Protein AF-A0A955QYU5-F1 (afdb_monomer)

pLDDT: mean 76.97, std 21.73, range [32.56, 98.56]

Solvent-accessible surface area (backbone atoms only — not comparable to full-atom values): 8610 Å² total; per-residue (Å²): 143,83,90,78,89,80,79,87,48,72,66,63,60,55,55,61,63,73,71,55,63,84,80,78,74,77,80,77,75,72,89,66,67,78,68,66,88,63,81,79,66,68,86,50,96,47,66,70,57,21,50,46,53,50,53,37,47,75,76,62,48,52,69,69,62,50,49,66,39,46,48,66,54,43,55,35,51,72,71,70,47,84,72,44,62,62,57,54,22,50,39,27,38,54,53,14,52,53,27,42,54,57,16,51,59,24,48,79,69,70,35,55,73,63,14,50,58,26,44,56,39,18,52,48,27,41,54,51,20,54,68,58,57,57,97,83,49,92,62,75,89,76,117

Mean predicted aligned error: 14.26 Å

Secondary structure (DSSP, 8-state):
---------HHHHHHHHHTS-GGGGSS---S-----SS----SSS-HHHHHHHHHHHHTT--HHHHHHHHHHHHHHHHTT----HHHHHHHHHHHHHHHHHHHHHHHHTT-HHHHHHHHHHHHHHHHHHHTT--TT-TTTT--

Sequence (143 aa):
MHHPDAEVSILSLCYAVMLLPSWLSTNITPPYSRRNILALFEPFPNYVWNLSVSIALENGGKIGEIVDIIKPLMEKAESGEDAGTQDFMIEWVKMADKLVSLGEEDLEKGREFSAGNKFKRSSIYYLTGERMQGLGHPGREET

Structure (mmCIF, N/CA/C/O backbone):
data_AF-A0A955QYU5-F1
#
_entry.id   AF-A0A955QYU5-F1
#
loop_
_atom_site.group_PDB
_atom_site.id
_atom_site.type_symbol
_atom_site.label_atom_id
_atom_site.label_alt_id
_atom_site.label_comp_id
_atom_site.label_asym_id
_atom_site.label_entity_id
_atom_site.label_seq_id
_atom_site.pdbx_PDB_ins_code
_atom_site.Cartn_x
_atom_site.Cartn_y
_atom_site.Cartn_z
_atom_site.occupancy
_atom_site.B_iso_or_equiv
_atom_site.auth_seq_id
_atom_site.auth_comp_id
_atom_site.auth_asym_id
_atom_site.auth_atom_id
_atom_site.pdbx_PDB_model_num
ATOM 1 N N . MET A 1 1 ? -19.867 54.784 -41.832 1.00 43.72 1 MET A N 1
ATOM 2 C CA . MET A 1 1 ? -19.237 54.400 -40.552 1.00 43.72 1 MET A CA 1
ATOM 3 C C . MET A 1 1 ? -19.972 53.192 -39.997 1.00 43.72 1 MET A C 1
ATOM 5 O O . MET A 1 1 ? -21.040 53.374 -39.437 1.00 43.72 1 MET A O 1
ATOM 9 N N . HIS A 1 2 ? -19.460 51.987 -40.253 1.00 32.56 2 HIS A N 1
ATOM 10 C CA . HIS A 1 2 ? -19.367 50.860 -39.313 1.00 32.56 2 HIS A CA 1
ATOM 11 C C . HIS A 1 2 ? -18.939 49.598 -40.075 1.00 32.56 2 HIS A C 1
ATOM 13 O O . HIS A 1 2 ? -19.458 49.309 -41.148 1.00 32.56 2 HIS A O 1
ATOM 19 N N . HIS A 1 3 ? -17.920 48.939 -39.525 1.00 41.69 3 HIS A N 1
ATOM 20 C CA . HIS A 1 3 ? -17.207 47.773 -40.042 1.00 41.69 3 HIS A CA 1
ATOM 21 C C . HIS A 1 3 ? -18.075 46.514 -40.146 1.00 41.69 3 HIS A C 1
ATOM 23 O O . HIS A 1 3 ? -18.836 46.236 -39.219 1.00 41.69 3 HIS A O 1
ATOM 29 N N . PRO A 1 4 ? -17.823 45.707 -41.187 1.00 41.78 4 PRO A N 1
ATOM 30 C CA . PRO A 1 4 ? -17.849 44.254 -41.063 1.00 41.78 4 PRO A CA 1
ATOM 31 C C . PRO A 1 4 ? -16.569 43.594 -41.627 1.00 41.78 4 PRO A C 1
ATOM 33 O O . PRO A 1 4 ? -16.059 44.037 -42.652 1.00 41.78 4 PRO A O 1
ATOM 36 N N . ASP A 1 5 ? -16.104 42.552 -40.923 1.00 38.44 5 ASP A N 1
ATOM 37 C CA . ASP A 1 5 ? -15.529 41.284 -41.430 1.00 38.44 5 ASP A CA 1
ATOM 38 C C . ASP A 1 5 ? -14.233 41.334 -42.280 1.00 38.44 5 ASP A C 1
ATOM 40 O O . ASP A 1 5 ? -13.999 42.245 -43.056 1.00 38.44 5 ASP A O 1
ATOM 44 N N . ALA A 1 6 ? -13.312 40.375 -42.311 1.00 39.81 6 ALA A N 1
ATOM 45 C CA . ALA A 1 6 ? -12.937 39.184 -41.558 1.00 39.81 6 ALA A CA 1
ATOM 46 C C . ALA A 1 6 ? -11.639 38.670 -42.249 1.00 39.81 6 ALA A C 1
ATOM 48 O O . ALA A 1 6 ? -11.286 39.120 -43.337 1.00 39.81 6 ALA A O 1
ATOM 49 N N . GLU A 1 7 ? -10.952 37.707 -41.632 1.00 41.22 7 GLU A N 1
ATOM 50 C CA . GLU A 1 7 ? -9.943 36.835 -42.269 1.00 41.22 7 GLU A CA 1
ATOM 51 C C . GLU A 1 7 ? -8.583 37.443 -42.665 1.00 41.22 7 GLU A C 1
ATOM 53 O O . GLU A 1 7 ? -8.126 37.366 -43.805 1.00 41.22 7 GLU A O 1
ATOM 58 N N . VAL A 1 8 ? -7.815 37.886 -41.664 1.00 45.88 8 VAL A N 1
ATOM 59 C CA . VAL A 1 8 ? -6.348 37.797 -41.768 1.00 45.88 8 VAL A CA 1
ATOM 60 C C . VAL A 1 8 ? -5.973 36.322 -41.613 1.00 45.88 8 VAL A C 1
ATOM 62 O O . VAL A 1 8 ? -5.786 35.813 -40.510 1.00 45.88 8 VAL A O 1
ATOM 65 N N . SER A 1 9 ? -5.959 35.618 -42.743 1.00 42.38 9 SER A N 1
ATOM 66 C CA . SER A 1 9 ? -5.605 34.204 -42.846 1.00 42.38 9 SER A CA 1
ATOM 67 C C . SER A 1 9 ? -4.27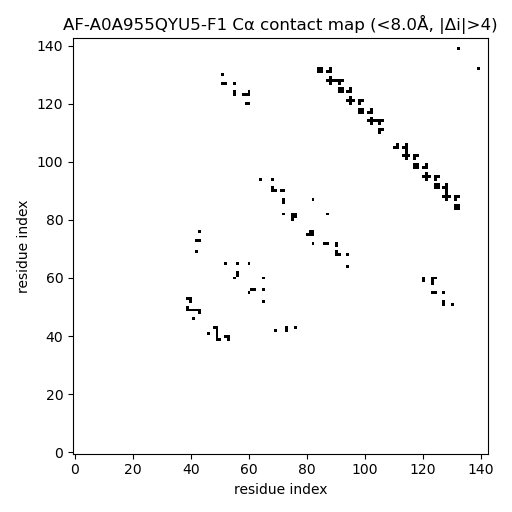2 33.915 -42.149 1.00 42.38 9 S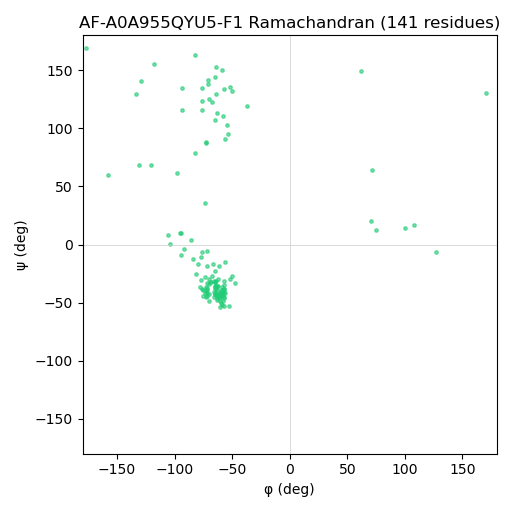ER A C 1
ATOM 69 O O . SER A 1 9 ? -3.267 34.586 -42.389 1.00 42.38 9 SER A O 1
ATOM 71 N N . ILE A 1 10 ? -4.256 32.868 -41.323 1.00 50.50 10 ILE A N 1
ATOM 72 C CA . ILE A 1 10 ? -3.072 32.310 -40.645 1.00 50.50 10 ILE A CA 1
ATOM 73 C C . ILE A 1 10 ? -1.914 32.068 -41.639 1.00 50.50 10 ILE A C 1
ATOM 75 O O . ILE A 1 10 ? -0.744 32.200 -41.281 1.00 50.50 10 ILE A O 1
ATOM 79 N N . LEU A 1 11 ? -2.224 31.829 -42.919 1.00 43.03 11 LEU A N 1
ATOM 80 C CA . LEU A 1 11 ? -1.235 31.684 -43.991 1.00 43.03 11 LEU A CA 1
A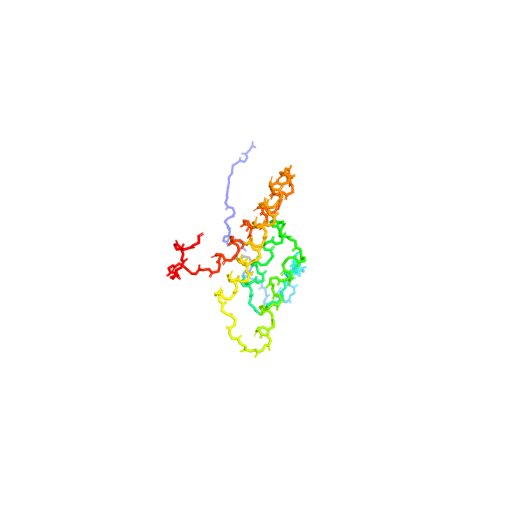TOM 81 C C . LEU A 1 11 ? -0.426 32.967 -44.254 1.00 43.03 11 LEU A C 1
ATOM 83 O O . LEU A 1 11 ? 0.754 32.879 -44.589 1.00 43.03 11 LEU A O 1
ATOM 87 N N . SER A 1 12 ? -1.011 34.152 -44.051 1.00 49.09 12 SER A N 1
ATOM 88 C CA . SER A 1 12 ? -0.327 35.436 -44.264 1.00 49.09 12 SER A CA 1
ATOM 89 C C . SER A 1 12 ? 0.705 35.742 -43.172 1.00 49.09 12 SER A C 1
ATOM 91 O O . SER A 1 12 ? 1.702 36.409 -43.440 1.00 49.09 12 SER A O 1
ATOM 93 N N . LEU A 1 13 ? 0.507 35.219 -41.957 1.00 45.59 13 LEU A N 1
ATOM 94 C CA . LEU A 1 13 ? 1.489 35.303 -40.870 1.00 45.59 13 LEU A CA 1
ATOM 95 C C . LEU A 1 13 ? 2.619 34.279 -41.052 1.00 45.59 13 LEU A C 1
ATOM 97 O O . LEU A 1 13 ? 3.779 34.604 -40.810 1.00 45.59 13 LEU A O 1
ATOM 101 N N . CYS A 1 14 ? 2.318 33.079 -41.562 1.00 43.62 14 CYS A N 1
ATOM 102 C CA . CYS A 1 14 ? 3.344 32.083 -41.889 1.00 43.62 14 CYS A CA 1
ATOM 103 C C . CYS A 1 14 ? 4.280 32.543 -43.021 1.00 43.62 14 CYS A C 1
ATOM 105 O O . CYS A 1 14 ? 5.482 32.282 -42.964 1.00 43.62 14 CYS A O 1
ATOM 107 N N . TYR A 1 15 ? 3.762 33.267 -44.020 1.00 44.56 15 TYR A N 1
ATOM 108 C CA . TYR A 1 15 ? 4.578 33.779 -45.128 1.00 44.56 15 TYR A CA 1
ATOM 109 C C . TYR A 1 15 ? 5.560 34.882 -44.695 1.00 44.56 15 TYR A C 1
ATOM 111 O O . TYR A 1 15 ? 6.670 34.958 -45.219 1.00 44.56 15 TYR A O 1
ATOM 119 N N . ALA A 1 16 ? 5.197 35.694 -43.696 1.00 49.22 16 ALA A N 1
ATOM 120 C CA . ALA A 1 16 ? 6.074 36.734 -43.152 1.00 49.22 16 ALA A CA 1
ATOM 121 C C . ALA A 1 16 ? 7.265 36.161 -42.358 1.00 49.22 16 ALA A C 1
ATOM 123 O O . ALA A 1 16 ? 8.341 36.754 -42.352 1.00 49.22 16 ALA A O 1
ATOM 124 N N . VAL A 1 17 ? 7.105 34.988 -41.733 1.00 54.72 17 VAL A N 1
ATOM 125 C CA . VAL A 1 17 ? 8.184 34.303 -40.995 1.00 54.72 17 VAL A CA 1
ATOM 126 C C . VAL A 1 17 ? 9.173 33.607 -41.944 1.00 54.72 17 VAL A C 1
ATOM 128 O O . VAL A 1 17 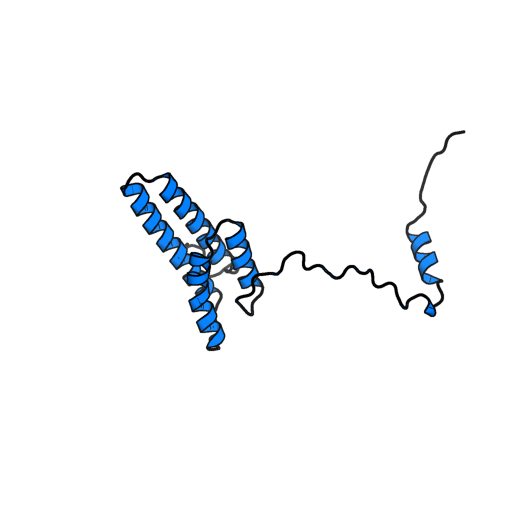? 10.361 33.541 -41.643 1.00 54.72 17 VAL A O 1
ATOM 131 N N . MET A 1 18 ? 8.723 33.149 -43.118 1.00 49.31 18 MET A N 1
ATOM 132 C CA . MET A 1 18 ? 9.568 32.438 -44.095 1.00 49.31 18 MET A CA 1
ATOM 133 C C . MET A 1 18 ? 10.505 33.336 -44.924 1.00 49.31 18 MET A C 1
ATOM 135 O O . MET A 1 18 ? 11.396 32.816 -45.591 1.00 49.31 18 MET A O 1
ATOM 139 N N . LEU A 1 19 ? 10.343 34.664 -44.880 1.00 53.12 19 LEU A N 1
ATOM 140 C CA . LEU A 1 19 ? 11.183 35.624 -45.617 1.00 53.12 19 LEU A CA 1
ATOM 141 C C . LEU A 1 19 ? 12.178 36.387 -44.729 1.00 53.12 19 LEU A C 1
ATOM 143 O O . LEU A 1 19 ? 12.836 37.320 -45.195 1.00 53.12 19 LEU A O 1
ATOM 147 N N . LEU A 1 20 ? 12.317 36.004 -43.457 1.00 53.16 20 LEU A N 1
ATOM 148 C CA . LEU A 1 20 ? 13.305 36.614 -42.575 1.00 53.16 20 LEU A CA 1
ATOM 149 C C . LEU A 1 20 ? 14.719 36.085 -42.890 1.00 53.16 20 LEU A C 1
ATOM 151 O O . LEU A 1 20 ? 14.902 34.876 -43.049 1.00 53.16 20 LEU A O 1
ATOM 155 N N . PRO A 1 21 ? 15.734 36.967 -42.970 1.00 47.47 21 PRO A N 1
ATOM 156 C CA . PRO A 1 21 ? 17.122 36.575 -43.193 1.00 47.47 21 PRO A CA 1
ATOM 157 C C . PRO A 1 21 ? 17.571 35.501 -42.194 1.00 47.47 21 PRO A C 1
ATOM 159 O O . PRO A 1 21 ? 17.347 35.636 -40.991 1.00 47.47 21 PRO A O 1
ATOM 162 N N . SER A 1 22 ? 18.260 34.464 -42.678 1.00 53.16 22 SER A N 1
ATOM 163 C CA . SER A 1 22 ? 18.670 33.278 -41.901 1.00 53.16 22 SER A CA 1
ATOM 164 C C . SER A 1 22 ? 19.499 33.568 -40.640 1.00 53.16 22 SER A C 1
ATOM 166 O O . SER A 1 22 ? 19.617 32.710 -39.768 1.00 53.16 22 SER A O 1
ATOM 168 N N . TRP A 1 23 ? 20.044 34.777 -40.495 1.00 51.75 23 TRP A N 1
ATOM 169 C CA . TRP A 1 23 ? 20.807 35.194 -39.320 1.00 51.75 23 TRP A CA 1
ATOM 170 C C . TRP A 1 23 ? 19.938 35.703 -38.152 1.00 51.75 23 TRP A C 1
ATOM 172 O O . TRP A 1 23 ? 20.435 35.775 -37.028 1.00 51.75 23 TRP A O 1
ATOM 182 N N . LEU A 1 24 ? 18.638 35.967 -38.365 1.00 46.25 24 LEU A N 1
ATOM 183 C CA . LEU A 1 24 ? 17.685 36.363 -37.311 1.00 46.25 24 LEU A CA 1
ATOM 184 C C . LEU A 1 24 ? 17.053 35.171 -36.561 1.00 46.25 24 LEU A C 1
ATOM 186 O O . LEU A 1 24 ? 16.196 35.368 -35.705 1.00 46.25 24 LEU A O 1
ATOM 190 N N . SER A 1 25 ? 17.462 33.934 -36.864 1.00 48.22 25 SER A N 1
ATOM 191 C CA . SER A 1 25 ? 16.951 32.719 -36.208 1.00 48.22 25 SER A CA 1
ATOM 192 C C . SER A 1 25 ? 17.810 32.252 -35.023 1.00 48.22 25 SER A C 1
ATOM 194 O O . SER A 1 25 ? 17.618 31.140 -34.533 1.00 48.22 25 SER A O 1
ATOM 196 N N . THR A 1 26 ? 18.781 33.049 -34.566 1.00 49.84 26 THR A N 1
ATOM 197 C CA . THR A 1 26 ? 19.808 32.548 -33.638 1.00 49.84 26 THR A CA 1
ATOM 198 C C . THR A 1 26 ? 19.557 32.761 -32.153 1.00 49.84 26 THR A C 1
ATOM 200 O O . THR A 1 26 ? 20.288 32.147 -31.396 1.00 49.84 26 THR A O 1
ATOM 203 N N . ASN A 1 27 ? 18.563 33.523 -31.678 1.00 49.22 27 ASN A N 1
ATOM 204 C CA . ASN A 1 27 ? 18.381 33.694 -30.221 1.00 49.22 27 ASN A CA 1
ATOM 205 C C . ASN A 1 27 ? 16.961 34.109 -29.798 1.00 49.22 27 ASN A C 1
ATOM 207 O O . ASN A 1 27 ? 16.769 35.137 -29.156 1.00 49.22 27 ASN A O 1
ATOM 211 N N . ILE A 1 28 ? 15.951 33.298 -30.115 1.00 54.28 28 ILE A N 1
ATOM 212 C CA . ILE A 1 28 ? 14.700 33.303 -29.337 1.00 54.28 28 ILE A CA 1
ATOM 213 C C . ILE A 1 28 ? 14.361 31.853 -29.002 1.00 54.28 28 ILE A C 1
ATOM 215 O O . ILE A 1 28 ? 13.397 31.272 -29.492 1.00 54.28 28 ILE A O 1
ATOM 219 N N . THR A 1 29 ? 15.180 31.238 -28.152 1.00 51.72 29 THR A N 1
ATOM 220 C CA . THR A 1 29 ? 14.617 30.242 -27.246 1.00 51.72 29 THR A CA 1
ATOM 221 C C . THR A 1 29 ? 13.720 31.026 -26.284 1.00 51.72 29 THR A C 1
ATOM 223 O O . THR A 1 29 ? 14.189 31.982 -25.660 1.00 51.72 29 THR A O 1
ATOM 226 N N . PRO A 1 30 ? 12.415 30.725 -26.170 1.00 48.09 30 PRO A N 1
ATOM 227 C CA . PRO A 1 30 ? 11.642 31.308 -25.087 1.00 48.09 30 PRO A CA 1
ATOM 228 C C . PRO A 1 30 ? 12.339 30.917 -23.773 1.00 48.09 30 PRO A C 1
ATOM 230 O O . PRO A 1 30 ? 12.651 29.736 -23.598 1.00 48.09 30 PRO A O 1
ATOM 233 N N . PRO A 1 31 ? 12.564 31.839 -22.817 1.00 47.97 31 PRO A N 1
ATOM 234 C CA . PRO A 1 31 ? 13.107 31.506 -21.503 1.00 47.97 31 PRO A CA 1
ATOM 235 C C . PRO A 1 31 ? 12.042 30.815 -20.641 1.00 47.97 31 PRO A C 1
ATOM 237 O O . PRO A 1 31 ? 11.976 31.002 -19.429 1.00 47.97 31 PRO A O 1
ATOM 240 N N . TYR A 1 32 ? 11.191 29.993 -21.249 1.00 45.78 32 TYR A N 1
ATOM 241 C CA . TYR A 1 32 ? 10.512 28.952 -20.519 1.00 45.78 32 TYR A CA 1
ATOM 242 C C . TYR A 1 32 ? 11.500 27.793 -20.432 1.00 45.78 32 TYR A C 1
ATOM 244 O O . TYR A 1 32 ? 11.406 26.792 -21.139 1.00 45.78 32 TYR A O 1
ATOM 252 N N . SER A 1 33 ? 12.456 27.930 -19.503 1.00 46.62 33 SER A N 1
ATOM 253 C CA . SER A 1 33 ? 12.830 26.773 -18.694 1.00 46.62 33 SER A CA 1
ATOM 254 C C . SER A 1 33 ? 11.523 26.034 -18.435 1.00 46.62 33 SER A C 1
ATOM 256 O O . SER A 1 33 ? 10.586 26.650 -17.911 1.00 46.62 33 SER A O 1
ATOM 258 N N . ARG A 1 34 ? 11.398 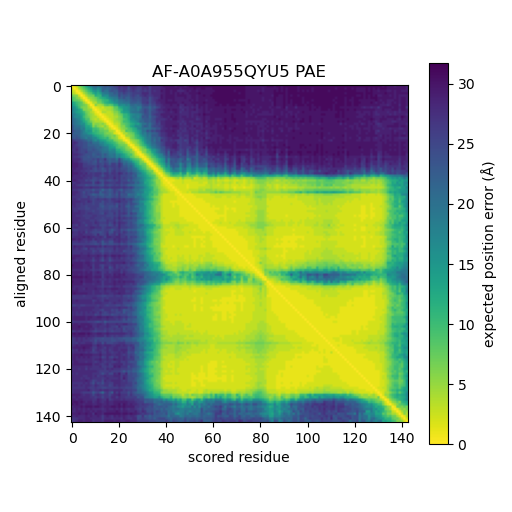24.775 -18.880 1.00 50.59 34 ARG A N 1
ATOM 259 C CA . ARG A 1 34 ? 10.386 23.899 -18.296 1.00 50.59 34 ARG A CA 1
ATOM 260 C C . ARG A 1 34 ? 10.683 23.963 -16.807 1.00 50.59 34 ARG A C 1
ATOM 262 O O . ARG A 1 34 ? 11.534 23.236 -16.308 1.00 50.59 34 ARG A O 1
ATOM 269 N N . ARG A 1 35 ? 9.992 24.847 -16.087 1.00 48.00 35 ARG A N 1
ATOM 270 C CA . ARG A 1 35 ? 9.698 24.593 -14.697 1.00 48.00 35 ARG A CA 1
ATOM 271 C C . ARG A 1 35 ? 9.017 23.238 -14.774 1.00 48.00 35 ARG A C 1
ATOM 273 O O . ARG A 1 35 ? 7.886 23.144 -15.241 1.00 48.00 35 ARG A O 1
ATOM 280 N N . ASN A 1 36 ? 9.746 22.181 -14.426 1.00 55.38 36 ASN A N 1
ATOM 281 C CA . ASN A 1 36 ? 9.126 21.011 -13.843 1.00 55.38 36 ASN A CA 1
ATOM 282 C C . ASN A 1 36 ? 8.393 21.588 -12.637 1.00 55.38 36 ASN A C 1
ATOM 284 O O . ASN A 1 36 ? 8.995 21.834 -11.599 1.00 55.38 36 ASN A O 1
ATOM 288 N N . ILE A 1 37 ? 7.132 21.979 -12.840 1.00 55.22 37 ILE A N 1
ATOM 289 C CA . ILE A 1 37 ? 6.319 22.607 -11.795 1.00 55.22 37 ILE A CA 1
ATOM 290 C C . ILE A 1 37 ? 6.166 21.616 -10.628 1.00 55.22 37 ILE A C 1
ATOM 292 O O . ILE A 1 37 ? 5.920 22.035 -9.504 1.00 55.22 37 ILE A O 1
ATOM 296 N N . LEU A 1 38 ? 6.417 20.325 -10.876 1.00 55.00 38 LEU A N 1
ATOM 297 C CA . LEU A 1 38 ? 6.526 19.268 -9.885 1.00 55.00 38 LEU A CA 1
ATOM 298 C C . LEU A 1 38 ? 7.772 18.416 -10.170 1.00 55.00 38 LEU A C 1
ATOM 300 O O . LEU A 1 38 ? 7.967 17.959 -11.298 1.00 55.00 38 LEU A O 1
ATOM 304 N N . ALA A 1 39 ? 8.604 18.204 -9.150 1.00 75.38 39 ALA A N 1
ATOM 305 C CA . ALA A 1 39 ? 9.551 17.095 -9.137 1.00 75.38 39 ALA A CA 1
ATOM 306 C C . ALA A 1 39 ? 8.757 15.817 -8.825 1.00 75.38 39 ALA A C 1
ATOM 308 O O . ALA A 1 39 ? 8.039 15.779 -7.826 1.00 75.38 39 ALA A O 1
ATOM 309 N N . LEU A 1 40 ? 8.837 14.808 -9.694 1.00 82.38 40 LEU A N 1
ATOM 310 C CA . LEU A 1 40 ? 8.233 13.502 -9.439 1.00 82.38 40 LEU A CA 1
ATOM 311 C C . LEU A 1 40 ? 9.038 12.795 -8.344 1.00 82.38 40 LEU A C 1
ATOM 313 O O . LEU A 1 40 ? 10.264 12.892 -8.314 1.00 82.38 40 LEU A O 1
ATOM 317 N N . PHE A 1 41 ? 8.364 12.087 -7.442 1.00 86.25 41 PHE A N 1
ATOM 318 C CA . PHE A 1 41 ? 9.056 11.202 -6.514 1.00 86.25 41 PHE A CA 1
ATOM 319 C C . PHE A 1 41 ? 9.464 9.926 -7.260 1.00 86.25 41 PHE A C 1
ATOM 321 O O . PHE A 1 41 ? 8.600 9.192 -7.741 1.00 86.25 41 PHE A O 1
ATOM 328 N N . GLU A 1 42 ? 10.773 9.688 -7.385 1.00 89.12 42 GLU A N 1
ATOM 329 C CA . GLU A 1 42 ? 11.345 8.673 -8.283 1.00 89.12 42 GLU A CA 1
ATOM 330 C C . GLU A 1 42 ? 12.180 7.610 -7.539 1.00 89.12 42 GLU A C 1
ATOM 332 O O . GLU A 1 42 ? 13.400 7.569 -7.687 1.00 89.12 42 GLU A O 1
ATOM 337 N N . PRO A 1 43 ? 11.556 6.741 -6.721 1.00 88.00 43 PRO A N 1
ATOM 338 C CA . PRO A 1 43 ? 12.255 5.647 -6.040 1.00 88.00 43 PRO A CA 1
ATOM 339 C C . PRO A 1 43 ? 12.675 4.504 -6.978 1.00 88.00 43 PRO A C 1
ATOM 341 O O . PRO A 1 43 ? 13.528 3.703 -6.609 1.00 88.00 43 PRO A O 1
ATOM 344 N N . PHE A 1 44 ? 12.084 4.406 -8.173 1.00 87.38 44 PHE A N 1
ATOM 345 C CA . PHE A 1 44 ? 12.345 3.331 -9.128 1.00 87.38 44 PHE A CA 1
ATOM 346 C C . PHE A 1 44 ? 12.944 3.853 -10.437 1.00 87.38 44 PHE A C 1
ATOM 348 O O . PHE A 1 44 ? 12.643 4.976 -10.851 1.00 87.38 44 PHE A O 1
ATOM 355 N N . PRO A 1 45 ? 13.682 3.011 -11.184 1.00 83.12 45 PRO A N 1
ATOM 356 C CA . PRO A 1 45 ? 14.052 3.322 -12.564 1.00 83.12 45 PRO A CA 1
ATOM 357 C C . PRO A 1 45 ? 12.834 3.365 -13.513 1.00 83.12 45 PRO A C 1
ATOM 359 O O . PRO A 1 45 ? 12.921 3.919 -14.607 1.00 83.12 45 PRO A O 1
ATOM 362 N N . ASN A 1 46 ? 11.683 2.800 -13.114 1.00 80.06 46 ASN A N 1
ATOM 363 C CA . ASN A 1 46 ? 10.464 2.733 -13.922 1.00 80.06 46 ASN A CA 1
ATOM 364 C C . ASN A 1 46 ? 9.499 3.905 -13.640 1.00 80.06 46 ASN A C 1
ATOM 366 O O . ASN A 1 46 ? 8.890 3.991 -12.570 1.00 80.06 46 ASN A O 1
ATOM 370 N N . TYR A 1 47 ? 9.268 4.756 -14.649 1.00 83.88 47 TYR A N 1
ATOM 371 C CA . TYR A 1 47 ? 8.331 5.887 -14.571 1.00 83.88 47 TYR A CA 1
ATOM 372 C C . TYR A 1 47 ? 6.897 5.480 -14.195 1.00 83.88 47 TYR A C 1
ATOM 374 O O . TYR A 1 47 ? 6.230 6.188 -13.443 1.00 83.88 47 TYR A O 1
ATOM 382 N N . VAL A 1 48 ? 6.404 4.345 -14.697 1.00 85.56 48 VAL A N 1
ATOM 383 C CA . VAL A 1 48 ? 5.026 3.894 -14.451 1.00 85.56 48 VAL A CA 1
ATOM 384 C C . VAL A 1 48 ? 4.810 3.585 -12.968 1.00 85.56 48 VAL A C 1
ATOM 386 O O . VAL A 1 48 ? 3.737 3.878 -12.429 1.00 85.56 48 VAL A O 1
ATOM 389 N N . TRP A 1 49 ? 5.829 3.051 -12.293 1.00 89.50 49 TRP A N 1
ATOM 390 C CA . TRP A 1 49 ? 5.796 2.788 -10.854 1.00 89.50 49 TRP A CA 1
ATOM 391 C C . TRP A 1 49 ? 5.885 4.089 -10.057 1.00 89.50 49 TRP A C 1
ATOM 393 O O . TRP A 1 49 ? 5.055 4.317 -9.178 1.00 89.50 49 TRP A O 1
ATOM 403 N N . ASN A 1 50 ? 6.792 4.994 -10.434 1.00 90.69 50 ASN A N 1
ATOM 404 C CA . ASN A 1 50 ? 6.923 6.317 -9.808 1.00 90.69 50 ASN A CA 1
ATOM 405 C C . ASN A 1 50 ? 5.623 7.138 -9.906 1.00 90.69 50 ASN A C 1
ATOM 407 O O . ASN A 1 50 ? 5.181 7.759 -8.934 1.00 90.69 50 ASN A O 1
ATOM 411 N N . LEU A 1 51 ? 4.953 7.082 -11.061 1.00 90.81 51 LEU A N 1
ATOM 412 C CA . LEU A 1 51 ? 3.645 7.698 -11.265 1.00 90.81 51 LEU A CA 1
ATOM 413 C C . LEU A 1 51 ? 2.570 7.065 -10.370 1.00 90.81 51 LEU A C 1
ATOM 415 O O . LEU A 1 51 ? 1.761 7.786 -9.793 1.00 90.81 51 LEU A O 1
ATOM 419 N N . SER A 1 52 ? 2.567 5.738 -10.226 1.00 91.81 52 SER A N 1
ATOM 420 C CA . SER A 1 52 ? 1.613 5.029 -9.357 1.00 91.81 52 SER A CA 1
ATOM 421 C C . SER A 1 52 ? 1.778 5.433 -7.891 1.00 91.81 52 SER A C 1
ATOM 423 O O . SER A 1 52 ? 0.795 5.753 -7.225 1.00 91.81 52 SER A O 1
ATOM 425 N N . VAL A 1 53 ? 3.026 5.517 -7.419 1.00 94.12 53 VAL A N 1
ATOM 426 C CA . VAL A 1 53 ? 3.353 5.994 -6.067 1.00 94.12 53 VAL A CA 1
ATOM 427 C C . VAL A 1 53 ? 2.862 7.426 -5.859 1.00 94.12 53 VAL A C 1
ATOM 429 O O . VAL A 1 53 ? 2.231 7.727 -4.846 1.00 94.12 53 VAL A O 1
ATOM 432 N N . SER A 1 54 ? 3.102 8.306 -6.831 1.00 94.25 54 SER A N 1
ATOM 433 C CA . SER A 1 54 ? 2.696 9.711 -6.735 1.00 94.25 54 SER A CA 1
ATOM 434 C C . SER A 1 54 ? 1.173 9.869 -6.718 1.00 94.25 54 SER A C 1
ATOM 436 O O . SER A 1 54 ? 0.647 10.613 -5.896 1.00 94.25 54 SER A O 1
ATOM 438 N N . ILE A 1 55 ? 0.442 9.111 -7.542 1.00 93.31 55 ILE A N 1
ATOM 439 C CA . ILE A 1 55 ? -1.030 9.097 -7.526 1.00 93.31 55 ILE A CA 1
ATOM 440 C C . ILE A 1 55 ? -1.562 8.627 -6.164 1.00 93.31 55 ILE A C 1
ATOM 442 O O . ILE A 1 55 ? -2.502 9.217 -5.630 1.00 93.31 55 ILE A O 1
ATOM 446 N N . ALA A 1 56 ? -0.964 7.590 -5.572 1.00 95.69 56 ALA A N 1
ATOM 447 C CA . ALA A 1 56 ? -1.384 7.104 -4.261 1.00 95.69 56 ALA A CA 1
ATOM 448 C C . ALA A 1 56 ? -1.149 8.136 -3.145 1.00 95.69 56 ALA A C 1
ATOM 450 O O . ALA A 1 56 ? -1.993 8.278 -2.256 1.00 95.69 56 ALA A O 1
ATOM 451 N N . LEU A 1 57 ? -0.034 8.875 -3.199 1.00 94.88 57 LEU A N 1
ATOM 452 C CA . LEU A 1 57 ? 0.259 9.963 -2.261 1.00 94.88 57 LEU A CA 1
ATOM 453 C C . LEU A 1 57 ? -0.776 11.092 -2.372 1.00 94.88 57 LEU A C 1
ATOM 455 O O . LEU A 1 57 ? -1.346 11.490 -1.356 1.00 94.88 57 LEU A O 1
ATOM 459 N N . GLU A 1 58 ? -1.090 11.535 -3.590 1.00 94.25 58 GLU A N 1
ATOM 460 C CA . GLU A 1 58 ? -2.085 12.592 -3.835 1.00 94.25 58 GLU A CA 1
ATOM 461 C C . GLU A 1 58 ? -3.510 12.177 -3.425 1.00 94.25 58 GLU A C 1
ATOM 463 O O . GLU A 1 58 ? -4.291 12.989 -2.929 1.00 94.25 58 GLU A O 1
ATOM 468 N N . ASN A 1 59 ? -3.849 10.889 -3.538 1.00 94.62 59 ASN A N 1
ATOM 469 C CA . ASN A 1 59 ? -5.158 10.369 -3.126 1.00 94.62 59 ASN A CA 1
ATOM 470 C C . ASN A 1 59 ? -5.319 10.209 -1.599 1.00 94.62 59 ASN A C 1
ATOM 472 O O . ASN A 1 59 ? -6.423 9.932 -1.112 1.00 94.62 59 ASN A O 1
ATOM 476 N N . GLY A 1 60 ? -4.254 10.426 -0.819 1.00 94.81 60 GLY A N 1
ATOM 477 C CA . GLY A 1 60 ? -4.281 10.393 0.646 1.00 94.81 60 GLY A CA 1
ATOM 478 C C . GLY A 1 60 ? -3.591 9.185 1.285 1.00 94.81 60 GLY A C 1
ATOM 479 O O . GLY A 1 60 ? -3.823 8.919 2.471 1.00 94.81 60 GLY A O 1
ATOM 480 N N . GLY A 1 61 ? -2.745 8.472 0.537 1.00 95.69 61 GLY A N 1
ATOM 481 C CA . GLY A 1 61 ? -1.815 7.490 1.092 1.00 95.69 61 GLY A CA 1
ATOM 482 C C . GLY A 1 61 ? -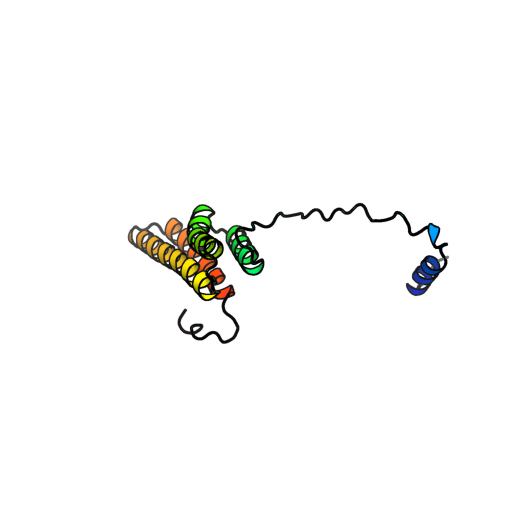0.857 8.128 2.105 1.00 95.69 61 GLY A C 1
ATOM 483 O O . GLY A 1 61 ? -0.532 9.315 2.022 1.00 95.69 61 GLY A O 1
ATOM 484 N N . LYS A 1 62 ? -0.408 7.361 3.104 1.00 97.12 62 LYS A N 1
ATOM 485 C CA . LYS A 1 62 ? 0.565 7.860 4.088 1.00 97.12 62 LYS A CA 1
ATOM 486 C C . LYS A 1 62 ? 1.977 7.520 3.656 1.00 97.12 62 LYS A C 1
ATOM 488 O O . LYS A 1 62 ? 2.258 6.383 3.305 1.00 97.12 62 LYS A O 1
ATOM 493 N N . ILE A 1 63 ? 2.882 8.493 3.755 1.00 95.44 63 ILE A N 1
ATOM 494 C CA . ILE A 1 63 ? 4.271 8.316 3.319 1.00 95.44 63 ILE A CA 1
ATOM 495 C C . ILE A 1 63 ? 4.965 7.140 4.017 1.00 95.44 63 ILE A C 1
ATOM 497 O O . ILE A 1 63 ? 5.672 6.399 3.356 1.00 95.44 63 ILE A O 1
ATOM 501 N N . GLY A 1 64 ? 4.712 6.912 5.313 1.00 96.62 64 GLY A N 1
ATOM 502 C CA . GLY A 1 64 ? 5.275 5.761 6.030 1.00 96.62 64 GLY A CA 1
ATOM 503 C C . GLY A 1 64 ? 4.780 4.420 5.483 1.00 96.62 64 GLY A C 1
ATOM 504 O O . GLY A 1 64 ? 5.580 3.525 5.250 1.00 96.62 64 GLY A O 1
ATOM 505 N N . GLU A 1 65 ? 3.481 4.315 5.190 1.00 97.56 65 GLU A N 1
ATOM 506 C CA . GLU A 1 65 ? 2.886 3.119 4.577 1.00 97.56 65 GLU A CA 1
ATOM 507 C C . GLU A 1 65 ? 3.450 2.903 3.162 1.00 97.56 65 GLU A C 1
ATOM 509 O O . GLU A 1 65 ? 3.827 1.793 2.812 1.00 97.56 65 GLU A O 1
ATOM 514 N N . ILE A 1 66 ? 3.589 3.971 2.369 1.00 96.75 66 ILE A N 1
ATOM 515 C CA . ILE A 1 66 ? 4.190 3.911 1.029 1.00 96.75 66 ILE A CA 1
ATOM 516 C C . ILE A 1 66 ? 5.657 3.476 1.088 1.00 96.75 66 ILE A C 1
ATOM 518 O O . ILE A 1 66 ? 6.061 2.641 0.286 1.00 96.75 66 ILE A O 1
ATOM 522 N N . VAL A 1 67 ? 6.447 4.007 2.025 1.00 96.31 67 VAL A N 1
ATOM 523 C CA . VAL A 1 67 ? 7.849 3.607 2.223 1.00 96.31 67 VAL A CA 1
ATOM 524 C C . VAL A 1 67 ? 7.941 2.117 2.550 1.00 96.31 67 VAL A C 1
ATOM 526 O O . VAL A 1 67 ? 8.755 1.422 1.946 1.00 96.31 67 VAL A O 1
ATOM 529 N N . ASP A 1 68 ? 7.077 1.615 3.435 1.00 97.19 68 ASP A N 1
ATOM 530 C CA . ASP A 1 68 ? 7.026 0.190 3.777 1.00 97.19 68 ASP A CA 1
ATOM 531 C C . ASP A 1 68 ? 6.667 -0.693 2.565 1.00 97.19 68 ASP A C 1
ATOM 533 O O . ASP A 1 68 ? 7.209 -1.789 2.440 1.00 97.19 68 ASP A O 1
ATOM 537 N N . ILE A 1 69 ? 5.798 -0.217 1.661 1.00 95.94 69 ILE A N 1
ATOM 538 C CA . ILE A 1 69 ? 5.433 -0.921 0.417 1.00 95.94 69 ILE A CA 1
ATOM 539 C C . ILE A 1 69 ? 6.600 -0.945 -0.580 1.00 95.94 69 ILE A C 1
ATOM 541 O O . ILE A 1 69 ? 6.904 -1.985 -1.159 1.00 95.94 69 ILE A O 1
ATOM 545 N N . ILE A 1 70 ? 7.240 0.203 -0.835 1.00 94.19 70 ILE A N 1
ATOM 546 C CA . ILE A 1 70 ? 8.228 0.321 -1.922 1.00 94.19 70 ILE A CA 1
ATOM 547 C C . ILE A 1 70 ? 9.606 -0.208 -1.539 1.00 94.19 70 ILE A C 1
ATOM 549 O O . ILE A 1 70 ? 10.350 -0.618 -2.422 1.00 94.19 70 ILE A O 1
ATOM 553 N N . LYS A 1 71 ? 9.954 -0.225 -0.249 1.00 94.56 71 LYS A N 1
ATOM 554 C CA . LYS A 1 71 ? 11.260 -0.689 0.229 1.00 94.56 71 LYS A CA 1
ATOM 555 C C . LYS A 1 71 ? 11.643 -2.094 -0.275 1.00 94.56 71 LYS A C 1
ATOM 557 O O . LYS A 1 71 ? 12.709 -2.200 -0.876 1.00 94.56 71 LYS A O 1
ATOM 562 N N . PRO A 1 72 ? 10.817 -3.150 -0.122 1.00 92.69 72 PRO A N 1
ATOM 563 C CA . PRO A 1 72 ? 11.160 -4.474 -0.653 1.00 92.69 72 PRO A CA 1
ATOM 564 C C . PRO A 1 72 ? 11.292 -4.492 -2.185 1.00 92.69 72 PRO A C 1
ATOM 566 O O . PRO A 1 72 ? 12.083 -5.257 -2.729 1.00 92.69 72 PRO A O 1
ATOM 569 N N . LEU A 1 73 ? 10.551 -3.635 -2.895 1.00 91.25 73 LEU A N 1
ATOM 570 C CA . LEU A 1 73 ? 10.651 -3.504 -4.352 1.00 91.25 73 LEU A CA 1
ATOM 571 C C . LEU A 1 73 ? 11.954 -2.808 -4.772 1.00 91.25 73 LEU A C 1
ATOM 573 O O . LEU A 1 73 ? 12.552 -3.182 -5.777 1.00 91.25 73 LEU A O 1
ATOM 577 N N . MET A 1 74 ? 12.402 -1.811 -4.004 1.00 90.06 74 MET A N 1
ATOM 578 C CA . MET A 1 74 ? 13.681 -1.131 -4.219 1.00 90.06 74 MET A CA 1
ATOM 579 C C . MET A 1 74 ? 14.852 -2.082 -3.977 1.00 90.06 74 MET A C 1
ATOM 581 O O . MET A 1 74 ? 15.751 -2.151 -4.806 1.00 90.06 74 MET A O 1
ATOM 585 N N . GLU A 1 75 ? 14.807 -2.863 -2.896 1.00 89.81 75 GLU A N 1
ATOM 586 C CA . GLU A 1 75 ? 15.842 -3.855 -2.576 1.00 89.81 75 GLU A CA 1
ATOM 587 C C . GLU A 1 75 ? 15.986 -4.909 -3.691 1.00 89.81 75 GLU A C 1
ATOM 589 O O . GLU A 1 75 ? 17.106 -5.231 -4.086 1.00 89.81 75 GLU A O 1
ATOM 594 N N . LYS A 1 76 ? 14.869 -5.383 -4.265 1.00 85.31 76 LYS A N 1
ATOM 595 C CA . LYS A 1 76 ? 14.879 -6.275 -5.441 1.00 85.31 76 LYS A CA 1
ATOM 596 C C . LYS A 1 76 ? 15.441 -5.600 -6.696 1.00 85.31 76 LYS A C 1
ATOM 598 O O . LYS A 1 76 ? 16.234 -6.190 -7.423 1.00 85.31 76 LYS A O 1
ATOM 603 N N . ALA A 1 77 ? 15.059 -4.349 -6.953 1.00 81.56 77 ALA A N 1
ATOM 604 C CA . ALA A 1 77 ? 15.582 -3.604 -8.097 1.00 81.56 77 ALA A CA 1
ATOM 605 C C . ALA A 1 77 ? 17.101 -3.359 -7.980 1.00 81.56 77 ALA A C 1
ATOM 607 O O . ALA A 1 77 ? 17.815 -3.406 -8.981 1.00 81.56 77 ALA A O 1
ATOM 608 N N . GLU A 1 78 ? 17.606 -3.129 -6.764 1.00 80.31 78 GLU A N 1
ATOM 609 C CA . GLU A 1 78 ? 19.036 -2.972 -6.475 1.00 80.31 78 GLU A CA 1
ATOM 610 C C . GLU A 1 78 ? 19.815 -4.292 -6.570 1.00 80.31 78 GLU A C 1
ATOM 612 O O . GLU A 1 78 ? 20.972 -4.280 -6.996 1.00 80.31 78 GLU A O 1
ATOM 617 N N . SER A 1 79 ? 19.201 -5.433 -6.229 1.00 75.31 79 SER A N 1
ATOM 618 C CA . SER A 1 79 ? 19.833 -6.756 -6.369 1.00 75.31 79 SER A CA 1
ATOM 619 C C . SER A 1 79 ? 19.969 -7.217 -7.827 1.00 75.31 79 SER A C 1
ATOM 621 O O . SER A 1 79 ? 20.614 -8.232 -8.096 1.00 75.31 79 SER A O 1
ATOM 623 N N . GLY A 1 80 ? 19.413 -6.456 -8.778 1.00 63.69 80 GLY A N 1
ATOM 624 C CA . GLY A 1 80 ? 19.372 -6.813 -10.194 1.00 63.69 80 GLY A CA 1
ATOM 625 C C . GLY A 1 80 ? 18.347 -7.905 -10.506 1.00 63.69 80 GLY A C 1
ATOM 626 O O . GLY A 1 80 ? 18.376 -8.462 -11.605 1.00 63.69 80 GLY A O 1
ATOM 627 N N . GLU A 1 81 ? 17.460 -8.222 -9.559 1.00 61.62 81 GLU A N 1
ATOM 628 C CA . GLU A 1 81 ? 16.291 -9.059 -9.808 1.00 61.62 81 GLU A CA 1
ATOM 629 C C . GLU A 1 81 ? 15.281 -8.283 -10.661 1.00 61.62 81 GLU A C 1
ATOM 631 O O . GLU A 1 81 ? 15.035 -7.093 -10.448 1.00 61.62 81 GLU A O 1
ATOM 636 N N . ASP A 1 82 ? 14.683 -8.960 -11.644 1.00 61.88 82 ASP A N 1
ATOM 637 C CA . ASP A 1 82 ? 13.608 -8.378 -12.446 1.00 61.88 82 ASP A CA 1
ATOM 638 C C . ASP A 1 82 ? 12.342 -8.295 -11.588 1.00 61.88 82 ASP A C 1
ATOM 640 O O . ASP A 1 82 ? 11.546 -9.232 -11.522 1.00 61.88 82 ASP A O 1
ATOM 644 N N . ALA A 1 83 ? 12.201 -7.190 -10.854 1.00 65.31 83 ALA A N 1
ATOM 645 C CA . ALA A 1 83 ? 11.009 -6.909 -10.074 1.00 65.31 83 ALA A CA 1
ATOM 646 C C . ALA A 1 83 ? 9.832 -6.724 -11.043 1.00 65.31 83 ALA A C 1
ATOM 648 O O . ALA A 1 83 ? 9.728 -5.725 -11.762 1.00 65.31 83 ALA A O 1
ATOM 649 N N . GLY A 1 84 ? 8.945 -7.716 -11.073 1.00 76.56 84 GLY A N 1
ATOM 650 C CA . GLY A 1 84 ? 7.840 -7.752 -12.018 1.00 76.56 84 GLY A CA 1
ATOM 651 C C . GLY A 1 84 ? 6.649 -6.908 -11.568 1.00 76.56 84 GLY A C 1
ATOM 652 O O . GLY A 1 84 ? 6.455 -6.602 -10.392 1.00 76.56 84 GLY A O 1
ATOM 653 N N . THR A 1 85 ? 5.760 -6.614 -12.514 1.00 78.12 85 THR A N 1
ATOM 654 C CA . THR A 1 85 ? 4.414 -6.064 -12.269 1.00 78.12 85 THR A CA 1
ATOM 655 C C . THR A 1 85 ? 3.651 -6.825 -11.172 1.00 78.12 85 THR A C 1
ATOM 657 O O . THR A 1 85 ? 2.891 -6.230 -10.408 1.00 78.12 85 THR A O 1
ATOM 660 N N . GLN A 1 86 ? 3.876 -8.138 -11.068 1.00 85.56 86 GLN A N 1
ATOM 661 C CA . GLN A 1 86 ? 3.268 -8.986 -10.048 1.00 85.56 86 GLN A CA 1
ATOM 662 C C . GLN A 1 86 ? 3.820 -8.705 -8.643 1.00 85.56 86 GLN A C 1
ATOM 664 O O . GLN A 1 86 ? 3.030 -8.594 -7.710 1.00 85.56 86 GLN A O 1
ATOM 669 N N . ASP A 1 87 ? 5.136 -8.527 -8.485 1.00 89.12 87 ASP A N 1
ATOM 670 C CA . ASP A 1 87 ? 5.739 -8.154 -7.197 1.00 89.12 87 ASP A CA 1
ATOM 671 C C . ASP A 1 87 ? 5.208 -6.806 -6.713 1.00 89.12 87 ASP A C 1
ATOM 673 O O . ASP A 1 87 ? 4.872 -6.652 -5.538 1.00 89.12 87 ASP A O 1
ATOM 677 N N . PHE A 1 88 ? 5.074 -5.848 -7.637 1.00 90.38 88 PHE A N 1
ATOM 678 C CA . PHE A 1 88 ? 4.455 -4.564 -7.339 1.00 90.38 88 PHE A CA 1
ATOM 679 C C . PHE A 1 88 ? 3.036 -4.771 -6.804 1.00 90.38 88 PHE A C 1
ATOM 681 O O . PHE A 1 88 ? 2.719 -4.306 -5.718 1.00 90.38 88 PHE A O 1
ATOM 688 N N . MET A 1 89 ? 2.182 -5.514 -7.507 1.00 91.31 89 MET A N 1
ATOM 689 C CA . MET A 1 89 ? 0.822 -5.765 -7.026 1.00 91.31 89 MET A CA 1
ATOM 690 C C . MET A 1 89 ? 0.809 -6.416 -5.634 1.00 91.31 89 MET A C 1
ATOM 692 O O . MET A 1 89 ? 0.073 -5.950 -4.766 1.00 91.31 89 MET A O 1
ATOM 696 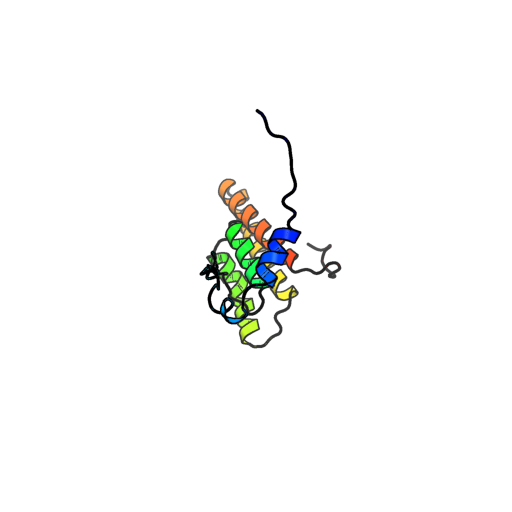N N . ILE A 1 90 ? 1.631 -7.446 -5.410 1.00 93.19 90 ILE A N 1
ATOM 697 C CA . ILE A 1 90 ? 1.676 -8.197 -4.148 1.00 93.19 90 ILE A CA 1
ATOM 698 C C . ILE A 1 90 ? 1.985 -7.278 -2.963 1.00 93.19 90 ILE A C 1
ATOM 700 O O . ILE A 1 90 ? 1.272 -7.319 -1.960 1.00 93.19 90 ILE A O 1
ATOM 704 N N . GLU A 1 91 ? 3.009 -6.427 -3.061 1.00 95.44 91 GLU A N 1
ATOM 705 C CA . GLU A 1 91 ? 3.379 -5.555 -1.938 1.00 95.44 91 GLU A CA 1
ATOM 706 C C . GLU A 1 91 ? 2.317 -4.479 -1.657 1.00 95.44 91 GLU A C 1
ATOM 708 O O . GLU A 1 91 ? 2.075 -4.129 -0.498 1.00 95.44 91 GLU A O 1
ATOM 713 N N . TRP A 1 92 ? 1.615 -3.997 -2.686 1.00 96.00 92 TRP A N 1
ATOM 714 C CA . TRP A 1 92 ? 0.508 -3.051 -2.509 1.00 96.00 92 TRP A CA 1
ATOM 715 C C . TRP A 1 92 ? -0.732 -3.706 -1.889 1.00 96.00 92 TRP A C 1
ATOM 717 O O . TRP A 1 92 ? -1.308 -3.149 -0.950 1.00 96.00 92 TRP A O 1
ATOM 727 N N . VAL A 1 93 ? -1.108 -4.901 -2.356 1.00 96.12 93 VAL A N 1
ATOM 728 C CA . VAL A 1 93 ? -2.214 -5.703 -1.802 1.00 96.12 93 VAL A CA 1
ATOM 729 C C . VAL A 1 93 ? -1.945 -6.048 -0.340 1.00 96.12 93 VAL A C 1
ATOM 731 O O . VAL A 1 93 ? -2.795 -5.821 0.512 1.00 96.12 93 VAL A O 1
ATOM 734 N N . LYS A 1 94 ? -0.724 -6.463 -0.006 1.00 97.31 94 LYS A N 1
ATOM 735 C CA . LYS A 1 94 ? -0.319 -6.782 1.370 1.00 97.31 94 LYS A CA 1
ATOM 736 C C . LYS A 1 94 ? -0.525 -5.621 2.348 1.00 97.31 94 LYS A C 1
ATOM 738 O O . LYS A 1 94 ? -0.959 -5.837 3.481 1.00 97.31 94 LYS A O 1
ATOM 743 N N . MET A 1 95 ? -0.224 -4.382 1.947 1.00 98.06 95 MET A N 1
ATOM 744 C CA . MET A 1 95 ? -0.513 -3.217 2.794 1.00 98.06 95 MET A CA 1
ATOM 745 C C . MET A 1 95 ? -2.013 -2.904 2.845 1.00 98.06 95 MET A C 1
ATOM 747 O O . MET A 1 95 ? -2.516 -2.501 3.898 1.00 98.06 95 MET A O 1
ATOM 751 N N . ALA A 1 96 ? -2.734 -3.092 1.739 1.00 98.00 96 ALA A N 1
ATOM 752 C CA . ALA A 1 96 ? -4.182 -2.932 1.702 1.00 98.00 96 ALA A CA 1
ATOM 753 C C . ALA A 1 96 ? -4.882 -3.912 2.664 1.00 98.00 96 ALA A C 1
ATOM 755 O O . ALA A 1 96 ? -5.648 -3.460 3.517 1.00 98.00 96 ALA A O 1
ATOM 756 N N . ASP A 1 97 ? -4.526 -5.198 2.625 1.00 98.31 97 ASP A N 1
ATOM 757 C CA . ASP A 1 97 ? -5.039 -6.251 3.513 1.00 98.31 97 ASP A CA 1
ATOM 758 C C . ASP A 1 97 ? -4.753 -5.934 4.985 1.00 98.31 97 ASP A C 1
ATOM 760 O O . ASP A 1 97 ? -5.630 -6.028 5.848 1.00 98.31 97 ASP A O 1
ATOM 764 N N . LYS A 1 98 ? -3.533 -5.468 5.286 1.00 98.31 98 LYS A N 1
ATOM 765 C CA . LYS A 1 98 ? -3.165 -5.015 6.635 1.00 98.31 98 LYS A CA 1
ATOM 766 C C . LYS A 1 98 ? -4.079 -3.888 7.118 1.00 98.31 98 LYS A C 1
ATOM 768 O O . LYS A 1 98 ? -4.492 -3.881 8.276 1.00 98.31 98 LYS A O 1
ATOM 773 N N . LEU A 1 99 ? -4.390 -2.917 6.260 1.00 98.38 99 LEU A N 1
ATOM 774 C CA . LEU A 1 99 ? -5.286 -1.815 6.609 1.00 98.38 99 LEU A CA 1
ATOM 775 C C . LEU A 1 99 ? -6.741 -2.257 6.758 1.00 98.38 99 LEU A C 1
ATOM 777 O O . LEU A 1 99 ? -7.428 -1.696 7.612 1.00 98.38 99 LEU A O 1
ATOM 781 N N . VAL A 1 100 ? -7.193 -3.238 5.973 1.00 98.56 100 VAL A N 1
ATOM 782 C CA . VAL A 1 100 ? -8.517 -3.854 6.135 1.00 98.56 100 VAL A CA 1
ATOM 783 C C . VAL A 1 100 ? -8.619 -4.497 7.511 1.00 98.56 100 VAL A C 1
ATOM 785 O O . VAL A 1 100 ? -9.479 -4.089 8.286 1.00 98.56 100 VAL A O 1
ATOM 788 N N . SER A 1 101 ? -7.677 -5.373 7.869 1.00 98.50 101 SER A N 1
ATOM 789 C CA . SER A 1 101 ? -7.655 -6.034 9.180 1.00 98.50 101 SER A CA 1
ATOM 790 C C . SER A 1 101 ? -7.635 -5.024 10.338 1.00 98.50 101 SER A C 1
ATOM 792 O O . SER A 1 101 ? -8.432 -5.107 11.271 1.00 98.50 101 SER A O 1
ATOM 794 N N . LEU A 1 102 ? -6.801 -3.982 10.247 1.00 98.38 102 LEU A N 1
ATOM 795 C CA . LEU A 1 102 ? -6.769 -2.916 11.254 1.00 98.38 102 LEU A CA 1
ATOM 796 C C . LEU A 1 102 ? -8.051 -2.060 11.284 1.00 98.38 102 LEU A C 1
ATOM 798 O O . LEU A 1 102 ? -8.349 -1.428 12.301 1.00 98.38 102 LEU A O 1
ATOM 802 N N . GLY A 1 103 ? -8.762 -1.955 10.161 1.00 98.44 103 GLY A N 1
ATOM 803 C CA . GLY A 1 103 ? -10.057 -1.286 10.062 1.00 98.44 103 GLY A CA 1
ATOM 804 C C . GLY A 1 103 ? -11.170 -2.109 10.706 1.00 98.44 103 GLY A C 1
ATOM 805 O O . GLY A 1 103 ? -11.981 -1.557 11.446 1.00 98.44 103 GLY A O 1
ATOM 806 N N . GLU A 1 104 ? -11.166 -3.422 10.495 1.00 98.50 104 GLU A N 1
ATOM 807 C CA . GLU A 1 104 ? -12.080 -4.371 11.139 1.00 98.50 104 GLU A CA 1
ATOM 808 C C . GLU A 1 104 ? -11.896 -4.366 12.660 1.00 98.50 104 GLU A C 1
ATOM 810 O O . GLU A 1 104 ? -12.868 -4.181 13.391 1.00 98.50 104 GLU A O 1
ATOM 815 N N . GLU A 1 105 ? -10.651 -4.402 13.146 1.00 98.44 105 GLU A N 1
ATOM 816 C CA . GLU A 1 105 ? -10.354 -4.254 14.577 1.00 98.44 105 GLU A CA 1
ATOM 817 C C . GLU A 1 105 ? -10.901 -2.948 15.177 1.00 98.44 105 GLU A C 1
ATOM 819 O O . GLU A 1 105 ? -11.255 -2.884 16.358 1.00 98.44 105 GLU A O 1
ATOM 824 N N . ASP A 1 106 ? -10.904 -1.862 14.404 1.00 98.31 106 ASP A N 1
ATOM 825 C CA . ASP A 1 106 ? -11.473 -0.595 14.848 1.00 98.31 106 ASP A CA 1
ATOM 826 C C . ASP A 1 106 ? -12.997 -0.643 14.902 1.00 98.31 106 ASP A C 1
ATOM 828 O O . ASP A 1 106 ? -13.568 -0.093 15.847 1.00 98.31 106 ASP A O 1
ATOM 832 N N . LEU A 1 107 ? -13.647 -1.297 13.935 1.00 97.88 107 LEU A N 1
ATOM 833 C CA . LEU A 1 107 ? -15.097 -1.497 13.942 1.00 97.88 107 LEU A CA 1
ATOM 834 C C . LEU A 1 107 ? -15.539 -2.319 15.151 1.00 97.88 107 LEU A C 1
ATOM 836 O O . LEU A 1 107 ? -16.466 -1.910 15.849 1.00 97.88 107 LEU A O 1
ATOM 840 N N . GLU A 1 108 ? -14.831 -3.405 15.463 1.00 98.00 108 GLU A N 1
ATOM 841 C CA . GLU A 1 108 ? -15.095 -4.228 16.652 1.00 98.00 108 GLU A CA 1
ATOM 842 C C . GLU A 1 108 ? -15.034 -3.413 17.950 1.00 98.00 108 GLU A C 1
ATOM 844 O O . GLU A 1 108 ? -15.752 -3.682 18.913 1.00 98.00 108 GLU A O 1
ATOM 849 N N . LYS A 1 109 ? -14.190 -2.376 17.974 1.00 98.06 109 LYS A N 1
ATOM 850 C CA . LYS A 1 109 ? -14.003 -1.480 19.120 1.00 98.06 109 LYS A CA 1
ATOM 851 C C . LYS A 1 109 ? -14.863 -0.205 19.026 1.00 98.06 109 LYS A C 1
ATOM 853 O O . LYS A 1 109 ? -14.648 0.719 19.812 1.00 98.06 109 LYS A O 1
ATOM 858 N N . GLY A 1 110 ? -15.801 -0.124 18.076 1.00 97.81 110 GLY A N 1
ATOM 859 C CA . GLY A 1 110 ? -16.720 1.008 17.887 1.00 97.81 110 GLY A CA 1
ATOM 860 C C . GLY A 1 110 ? -16.073 2.295 17.355 1.00 97.81 110 GLY A C 1
ATOM 861 O O . GLY A 1 110 ? -16.616 3.385 17.530 1.00 97.81 110 GLY A O 1
ATOM 862 N N . ARG A 1 111 ? -14.890 2.216 16.731 1.00 98.25 111 ARG A N 1
ATOM 863 C CA . ARG A 1 111 ? -14.121 3.368 16.225 1.00 98.25 111 ARG A CA 1
ATOM 864 C C . ARG A 1 111 ? -14.334 3.603 14.729 1.00 98.25 111 ARG A C 1
ATOM 866 O O . ARG A 1 111 ? -13.383 3.598 13.947 1.00 98.25 111 ARG A O 1
ATOM 873 N N . GLU A 1 112 ? -15.570 3.887 14.335 1.00 97.50 112 GLU A N 1
ATOM 874 C CA . GLU A 1 112 ? -15.981 4.003 12.925 1.00 97.50 112 GLU A CA 1
ATOM 875 C C . GLU A 1 112 ? -15.170 5.028 12.113 1.00 97.50 112 GLU A C 1
ATOM 877 O O . GLU A 1 112 ? -14.746 4.737 10.997 1.00 97.50 112 GLU A O 1
ATOM 882 N N . PHE A 1 113 ? -14.865 6.206 12.672 1.00 97.62 113 PHE A N 1
ATOM 883 C CA . PHE A 1 113 ? -14.048 7.215 11.978 1.00 97.62 113 PHE A CA 1
ATOM 884 C C . PHE A 1 113 ? -12.618 6.737 11.699 1.00 97.62 113 PHE A C 1
ATOM 886 O O . PHE A 1 113 ? -12.034 7.048 10.658 1.00 97.62 113 PHE A O 1
ATOM 893 N N . SER A 1 114 ? -12.036 5.992 12.639 1.00 97.38 114 SER A N 1
ATOM 894 C CA . SER A 1 114 ? -10.696 5.433 12.473 1.00 97.38 114 SER A CA 1
ATOM 895 C C . SER A 1 114 ? -10.710 4.293 11.452 1.00 97.38 114 SER A C 1
ATOM 897 O O . SER A 1 114 ? -9.851 4.274 10.566 1.00 97.38 114 SER A O 1
ATOM 899 N N . ALA A 1 115 ? -11.726 3.426 11.507 1.00 98.38 115 ALA A N 1
ATOM 900 C CA . ALA A 1 115 ? -11.940 2.361 10.533 1.00 98.38 115 ALA A CA 1
ATOM 901 C C . ALA A 1 115 ? -12.119 2.915 9.110 1.00 98.38 115 ALA A C 1
ATOM 903 O O . ALA A 1 115 ? -11.385 2.535 8.200 1.00 98.38 115 ALA A O 1
ATOM 904 N N . GLY A 1 116 ? -13.005 3.899 8.921 1.00 98.00 116 GLY A N 1
ATOM 905 C CA . GLY A 1 116 ? -13.254 4.524 7.619 1.00 98.00 116 GLY A CA 1
ATOM 906 C C . GLY A 1 116 ? -11.997 5.142 7.002 1.00 98.00 116 GLY A C 1
ATOM 907 O O . GLY A 1 116 ? -11.741 4.983 5.809 1.00 98.00 116 GLY A O 1
ATOM 908 N N . ASN A 1 117 ? -11.147 5.775 7.817 1.00 97.88 117 ASN A N 1
ATOM 909 C CA . ASN A 1 117 ? -9.860 6.292 7.350 1.00 97.88 117 ASN A CA 1
ATOM 910 C C . ASN A 1 117 ? -8.897 5.186 6.892 1.00 97.88 117 ASN A C 1
ATOM 912 O O . ASN A 1 117 ? -8.080 5.439 6.005 1.00 97.88 117 ASN A O 1
ATOM 916 N N . LYS A 1 118 ? -8.943 3.995 7.499 1.00 98.38 118 LYS A N 1
ATOM 917 C CA . LYS A 1 118 ? -8.133 2.841 7.081 1.00 98.38 118 LYS A CA 1
ATOM 918 C C . LYS A 1 118 ? -8.684 2.209 5.807 1.00 98.38 118 LYS A C 1
ATOM 920 O O . LYS A 1 118 ? -7.912 2.029 4.872 1.00 98.38 118 LYS A O 1
ATOM 925 N N . PHE A 1 119 ? -9.998 2.014 5.708 1.00 98.38 119 PHE A N 1
ATOM 926 C CA . PHE A 1 119 ? -10.638 1.492 4.495 1.00 98.38 119 PHE A CA 1
ATOM 927 C C . PHE A 1 119 ? -10.477 2.416 3.285 1.00 98.38 119 PHE A C 1
ATOM 929 O O . PHE A 1 119 ? -10.259 1.955 2.168 1.00 98.38 119 PHE A O 1
ATOM 936 N N . LYS A 1 120 ? -10.499 3.740 3.489 1.00 98.00 120 LYS A N 1
ATOM 937 C CA . LYS A 1 120 ? -10.161 4.687 2.418 1.00 98.00 120 LYS A CA 1
ATOM 938 C C . LYS A 1 120 ? -8.736 4.469 1.902 1.00 98.00 120 LYS A C 1
ATOM 940 O O . LYS A 1 120 ? -8.490 4.610 0.712 1.00 98.00 120 LYS A O 1
ATOM 945 N N . ARG A 1 121 ? -7.778 4.179 2.785 1.00 98.06 121 ARG A N 1
ATOM 946 C CA . ARG A 1 121 ? -6.390 3.944 2.369 1.00 98.06 121 ARG A CA 1
ATOM 947 C C . ARG A 1 121 ? -6.204 2.563 1.748 1.00 98.06 121 ARG A C 1
ATOM 949 O O . ARG A 1 121 ? -5.506 2.474 0.745 1.00 98.06 121 ARG A O 1
ATOM 956 N N . SER A 1 122 ? -6.871 1.527 2.262 1.00 98.31 122 SER A N 1
ATOM 957 C CA . SER A 1 122 ? -6.824 0.200 1.641 1.00 98.31 122 SER A CA 1
ATOM 958 C C . SER A 1 122 ? -7.361 0.233 0.211 1.00 98.31 122 SER A C 1
ATOM 960 O O . SER A 1 122 ? -6.713 -0.306 -0.679 1.00 98.31 122 SER A O 1
ATOM 962 N N . SER A 1 123 ? -8.460 0.951 -0.055 1.00 97.88 123 SER A N 1
ATOM 963 C CA . SER A 1 123 ? -8.997 1.074 -1.418 1.00 97.88 123 SER A CA 1
ATOM 964 C C . SER A 1 123 ? -8.031 1.767 -2.381 1.00 97.88 123 SER A C 1
ATOM 966 O O . SER A 1 123 ? -7.872 1.318 -3.514 1.00 97.88 123 SER A O 1
ATOM 968 N N . ILE A 1 124 ? -7.321 2.811 -1.933 1.00 97.38 124 ILE A N 1
ATOM 969 C CA . ILE A 1 124 ? -6.260 3.453 -2.726 1.00 97.38 124 ILE A CA 1
ATOM 970 C C . ILE A 1 124 ? -5.167 2.436 -3.075 1.00 97.38 124 ILE A C 1
ATOM 972 O O . ILE A 1 124 ? -4.672 2.428 -4.203 1.00 97.38 124 ILE A O 1
ATOM 976 N N . TYR A 1 125 ? -4.787 1.582 -2.125 1.00 97.44 125 TYR A N 1
ATOM 977 C CA . TYR A 1 125 ? -3.695 0.630 -2.306 1.00 97.44 125 TYR A CA 1
ATOM 978 C C . TYR A 1 125 ? -4.077 -0.555 -3.193 1.00 97.44 125 TYR A C 1
ATOM 980 O O . TYR A 1 125 ? -3.294 -0.886 -4.084 1.00 97.44 125 TYR A O 1
ATOM 988 N N . TYR A 1 126 ? -5.296 -1.088 -3.073 1.00 96.31 126 TYR A N 1
ATOM 989 C CA . TYR A 1 126 ? -5.823 -2.070 -4.027 1.00 96.31 126 TYR A CA 1
ATOM 990 C C . TYR A 1 126 ? -5.854 -1.509 -5.451 1.00 96.31 126 TYR A C 1
ATOM 992 O O . TYR A 1 126 ? -5.254 -2.091 -6.352 1.00 96.31 126 TYR A O 1
ATOM 1000 N N . LEU A 1 127 ? -6.448 -0.324 -5.645 1.00 94.31 127 LEU A N 1
ATOM 1001 C CA . LEU A 1 127 ? -6.522 0.316 -6.965 1.00 94.31 127 LEU A CA 1
ATOM 1002 C C . LEU A 1 127 ? -5.136 0.562 -7.570 1.00 94.31 127 LEU A C 1
ATOM 1004 O O . LEU A 1 127 ? -4.948 0.449 -8.781 1.00 94.31 127 LEU A O 1
ATOM 1008 N N . THR A 1 128 ? -4.155 0.905 -6.736 1.00 93.94 128 THR A N 1
ATOM 1009 C CA . THR A 1 128 ? -2.789 1.145 -7.207 1.00 93.94 128 THR A CA 1
ATOM 1010 C C . THR A 1 128 ? -2.083 -0.153 -7.597 1.00 93.94 128 THR A C 1
ATOM 1012 O O . THR A 1 128 ? -1.408 -0.174 -8.627 1.00 93.94 128 THR A O 1
ATOM 1015 N N . GLY A 1 129 ? -2.270 -1.235 -6.836 1.00 91.81 129 GLY A N 1
ATOM 1016 C CA . GLY A 1 129 ? -1.756 -2.560 -7.189 1.00 91.81 129 GLY A CA 1
ATOM 1017 C C . GLY A 1 129 ? -2.364 -3.092 -8.490 1.00 91.81 129 GLY A C 1
ATOM 1018 O O . GLY A 1 129 ? -1.636 -3.518 -9.387 1.00 91.81 129 GLY A O 1
ATOM 1019 N N . GLU A 1 130 ? -3.686 -2.987 -8.645 1.00 87.62 130 GLU A N 1
ATOM 1020 C CA . GLU A 1 130 ? -4.400 -3.427 -9.852 1.00 87.62 130 GLU A CA 1
ATOM 1021 C C . GLU A 1 130 ? -4.041 -2.621 -11.099 1.00 87.62 130 GLU A C 1
ATOM 1023 O O . GLU A 1 130 ? -4.035 -3.168 -12.202 1.00 87.62 130 GLU A O 1
ATOM 1028 N N . ARG A 1 131 ? -3.712 -1.330 -10.950 1.00 85.06 131 ARG A N 1
ATOM 1029 C CA . ARG A 1 131 ? -3.334 -0.445 -12.066 1.00 85.06 131 ARG A CA 1
ATOM 1030 C C . ARG A 1 131 ? -2.222 -1.040 -12.931 1.00 85.06 131 ARG A C 1
ATOM 1032 O O . ARG A 1 131 ? -2.131 -0.718 -14.114 1.00 85.06 131 ARG A O 1
ATOM 1039 N N . MET A 1 132 ? -1.355 -1.852 -12.333 1.00 75.56 132 MET A N 1
ATOM 1040 C CA . MET A 1 132 ? -0.217 -2.459 -13.013 1.00 75.56 132 MET A CA 1
ATOM 1041 C C . MET A 1 132 ? -0.608 -3.688 -13.844 1.00 75.56 132 MET A C 1
ATOM 1043 O O . MET A 1 132 ? 0.127 -4.055 -14.757 1.00 75.56 132 MET A O 1
ATOM 1047 N N . GLN A 1 133 ? -1.782 -4.278 -13.621 1.00 69.31 133 GLN A N 1
ATOM 1048 C CA . GLN A 1 133 ? -2.235 -5.449 -14.362 1.00 69.31 133 GLN A CA 1
ATOM 1049 C C . GLN A 1 133 ? -2.583 -5.107 -15.817 1.00 69.31 133 GLN A C 1
ATOM 1051 O O . GLN A 1 133 ? -3.410 -4.237 -16.101 1.00 69.31 133 GLN A O 1
ATOM 1056 N N . GLY A 1 134 ? -1.959 -5.818 -16.761 1.00 59.66 134 GLY A N 1
ATOM 1057 C CA . GLY A 1 134 ? -2.299 -5.725 -18.180 1.00 59.66 134 GLY A CA 1
ATOM 1058 C C . GLY A 1 134 ? -3.728 -6.208 -18.454 1.00 59.66 134 GLY A C 1
ATOM 1059 O O . GLY A 1 134 ? -4.264 -7.058 -17.738 1.00 59.66 134 GLY A O 1
ATOM 1060 N N . LEU A 1 135 ? -4.356 -5.690 -19.516 1.00 47.34 135 LEU A N 1
ATOM 1061 C CA . LEU A 1 135 ? -5.632 -6.218 -20.009 1.00 47.34 135 LEU A CA 1
ATOM 1062 C C . LEU A 1 135 ? -5.454 -7.709 -20.357 1.00 47.34 135 LEU A C 1
ATOM 1064 O O . LEU A 1 135 ? -4.750 -8.033 -21.309 1.00 47.34 135 LEU A O 1
ATOM 1068 N N . GLY A 1 136 ? -6.078 -8.599 -19.577 1.00 48.66 136 GLY A N 1
ATOM 1069 C CA . GLY A 1 136 ? -6.007 -10.055 -19.766 1.00 48.66 136 GLY A CA 1
ATOM 1070 C C . GLY A 1 136 ? -5.027 -10.809 -18.856 1.00 48.66 136 GLY A C 1
ATOM 1071 O O . GLY A 1 136 ? -4.737 -11.967 -19.143 1.00 48.66 136 GLY A O 1
ATOM 1072 N N . HIS A 1 137 ? -4.514 -10.199 -17.779 1.00 48.69 137 HIS A N 1
ATOM 1073 C CA . HIS A 1 137 ? -3.680 -10.930 -16.820 1.00 48.69 137 HIS A CA 1
ATOM 1074 C C . HIS A 1 137 ? -4.478 -12.051 -16.116 1.00 48.69 137 HIS A C 1
ATOM 1076 O O . HIS A 1 137 ? -5.562 -11.778 -15.583 1.00 48.69 137 HIS A O 1
ATOM 1082 N N . PRO A 1 138 ? -3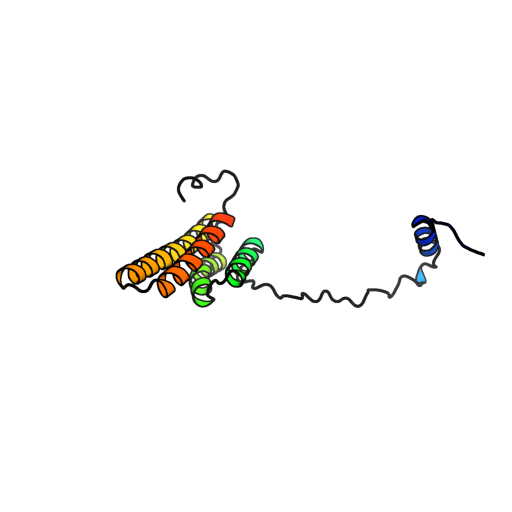.964 -13.297 -16.075 1.00 46.72 138 PRO A N 1
ATOM 1083 C CA . PRO A 1 138 ? -4.574 -14.374 -15.299 1.00 46.72 138 PRO A CA 1
ATOM 1084 C C . PRO A 1 138 ? -4.521 -13.998 -13.808 1.00 46.72 138 PRO A C 1
ATOM 1086 O O . PRO A 1 138 ? -3.440 -13.824 -13.257 1.00 46.72 138 PRO A O 1
ATOM 1089 N N . GLY A 1 139 ? -5.679 -13.764 -13.185 1.00 56.06 139 GLY A N 1
ATOM 1090 C CA . GLY A 1 139 ? -5.798 -13.287 -11.795 1.00 56.06 139 GLY A CA 1
ATOM 1091 C C . GLY A 1 139 ? -6.672 -12.040 -11.604 1.00 56.06 139 GLY A C 1
ATOM 1092 O O . GLY A 1 139 ? -6.960 -11.673 -10.474 1.00 56.06 139 GLY A O 1
ATOM 1093 N N . ARG A 1 140 ? -7.152 -11.405 -12.685 1.00 53.94 140 ARG A N 1
ATOM 1094 C CA . ARG A 1 140 ? -8.085 -10.259 -12.603 1.00 53.94 140 ARG A CA 1
ATOM 1095 C C . ARG A 1 140 ? -9.457 -10.609 -12.000 1.00 53.94 140 ARG A C 1
ATOM 1097 O O . ARG A 1 140 ? -10.161 -9.714 -11.560 1.00 53.94 140 ARG A O 1
ATOM 1104 N N . GLU A 1 141 ? -9.861 -11.878 -12.035 1.00 54.16 141 GLU A N 1
ATOM 1105 C CA . GLU A 1 141 ? -11.135 -12.331 -11.447 1.00 54.16 141 GLU A CA 1
ATOM 1106 C C . GLU A 1 141 ? -11.000 -12.793 -9.987 1.00 54.16 141 GLU A C 1
ATOM 1108 O O . GLU A 1 141 ? -12.001 -13.143 -9.370 1.00 54.16 141 GLU A O 1
ATOM 1113 N N . GLU A 1 142 ? -9.780 -12.813 -9.438 1.00 55.16 142 GLU A N 1
ATOM 1114 C CA . GLU A 1 142 ? -9.499 -13.285 -8.074 1.00 55.16 142 GLU A CA 1
ATOM 1115 C C . GLU A 1 142 ? -9.248 -12.137 -7.074 1.00 55.16 142 GLU A C 1
ATOM 1117 O O . GLU A 1 142 ? -8.994 -12.411 -5.901 1.00 55.16 142 GLU A O 1
ATOM 1122 N N . THR A 1 143 ? -9.324 -10.875 -7.523 1.00 48.56 143 THR A N 1
ATOM 1123 C CA . THR A 1 143 ? -9.268 -9.665 -6.681 1.00 48.56 143 THR A CA 1
ATOM 1124 C C . THR A 1 143 ? -10.649 -9.129 -6.334 1.00 48.56 143 THR A C 1
ATOM 1126 O O . THR A 1 143 ? -10.784 -8.603 -5.206 1.00 48.56 143 THR A O 1
#

Nearest PDB structures (foldseek):
  8xje-ass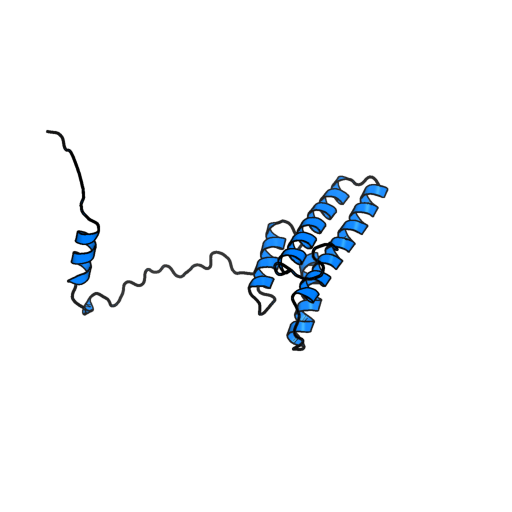embly3_C  TM=7.231E-01  e=4.210E+00  Campylobacter jejuni
  3ge4-assembly1_C  TM=5.386E-01  e=1.504E+00  Brucella melitensis
  8e0m-assembly4_L  TM=4.878E-01  e=2.790E+00  synthetic construct
  4qnd-assembly1_A  TM=4.534E-01  e=3.427E+00  Vibrio sp. N418

Foldseek 3Di:
DDDDDDDPDPVVVVVVVVPDPPVVPPDPPPPPPVPPVDDQDDLDPDPLLSVLLVQLVVLPADPVLSCQLCVVVSVCVVVVHPCDLLSSLVSLLVSLVVLQVVLVVCVVVVNNVSSVSSNSSSVSSNVSSCVSDDDDDDCPVVD

Radius of gyration: 25.97 Å; Cα contacts (8 Å, |Δi|>4): 100; chains: 1; bounding box: 40×69×65 Å